Protein AF-A0A7V4ZYX4-F1 (afdb_monomer_lite)

Secondary structure (DSSP, 8-state):
-HHHHHHHHHHHHHHHHHHTT-HHHHHHHHHHHHHHHHHTTTSPPPHHHHHHHHHHHHHHHHHHHTT-HHHHHHHHHHHHHHHHHHHHHHHSS-S--

pLDDT: mean 87.57, std 14.51, range [35.59, 98.69]

Radius of gyration: 14.31 Å; chains: 1; bounding box: 36×24×41 Å

Foldseek 3Di:
DQVVLLVVLLVLQLVVQVVVVDPVSNPVRSVVSVVLVVLCVQVPDDPVNSVVLVVLSVQLVVCVVVVNPVSNVVSVVVSVVVSVVSSVVRVPDDPDD

Structure (mmCIF, N/CA/C/O backbone):
data_AF-A0A7V4ZYX4-F1
#
_entry.id   AF-A0A7V4ZYX4-F1
#
loop_
_atom_site.group_PDB
_atom_site.id
_atom_site.type_symbol
_atom_site.label_atom_id
_atom_site.label_alt_id
_atom_site.label_comp_id
_atom_site.label_asym_id
_atom_site.label_entity_id
_atom_site.label_seq_id
_atom_site.pdbx_PDB_ins_code
_atom_site.Cartn_x
_atom_site.Cartn_y
_atom_site.Cartn_z
_atom_site.occupancy
_atom_site.B_iso_or_equiv
_atom_site.auth_seq_id
_atom_site.auth_comp_id
_atom_site.auth_asym_id
_atom_site.auth_atom_id
_atom_site.pdbx_PDB_model_num
ATOM 1 N N . MET A 1 1 ? -0.684 -9.891 -19.972 1.00 45.50 1 MET A N 1
ATOM 2 C CA . MET A 1 1 ? -1.067 -10.374 -18.620 1.00 45.50 1 MET A CA 1
ATOM 3 C C . MET A 1 1 ? -0.674 -9.441 -17.454 1.00 45.50 1 MET A C 1
ATOM 5 O O . MET A 1 1 ? -1.104 -9.703 -16.340 1.00 45.50 1 MET A O 1
ATOM 9 N N . HIS A 1 2 ? 0.055 -8.329 -17.659 1.00 53.75 2 HIS A N 1
ATOM 10 C CA . HIS A 1 2 ? 0.461 -7.411 -16.568 1.00 53.75 2 HIS A CA 1
ATOM 11 C C . HIS A 1 2 ? -0.671 -6.555 -15.968 1.00 53.75 2 HIS A C 1
ATOM 13 O O . HIS A 1 2 ? -0.664 -6.279 -14.773 1.00 53.75 2 HIS A O 1
ATOM 19 N N . HIS A 1 3 ? -1.671 -6.171 -16.769 1.00 56.28 3 HIS A N 1
ATOM 20 C CA . HIS A 1 3 ? -2.755 -5.284 -16.322 1.00 56.28 3 HIS A CA 1
ATOM 21 C C . HIS A 1 3 ? -3.551 -5.848 -15.133 1.00 56.28 3 HIS A C 1
ATOM 23 O O . HIS A 1 3 ? -3.868 -5.110 -14.208 1.00 56.28 3 HIS A O 1
ATOM 29 N N . VAL A 1 4 ? -3.808 -7.161 -15.113 1.00 60.66 4 VAL A N 1
ATOM 30 C CA . VAL A 1 4 ? -4.632 -7.806 -14.075 1.00 60.66 4 VAL A CA 1
ATOM 31 C C . VAL A 1 4 ? -3.983 -7.717 -12.689 1.00 60.66 4 VAL A C 1
ATOM 33 O O . VAL A 1 4 ? -4.682 -7.481 -11.707 1.00 60.66 4 VAL A O 1
ATOM 36 N N . ARG A 1 5 ? -2.654 -7.873 -12.595 1.00 66.38 5 ARG A N 1
ATOM 37 C CA . ARG A 1 5 ? -1.931 -7.838 -11.309 1.00 66.38 5 ARG A CA 1
ATOM 38 C C . ARG A 1 5 ? -1.911 -6.434 -10.716 1.00 66.38 5 ARG A C 1
ATOM 40 O O . ARG A 1 5 ? -2.220 -6.267 -9.544 1.00 66.38 5 ARG A O 1
ATOM 47 N N . ILE A 1 6 ? -1.670 -5.428 -11.553 1.00 70.81 6 ILE A N 1
ATOM 48 C CA . ILE A 1 6 ? -1.654 -4.026 -11.126 1.00 70.81 6 ILE A CA 1
ATOM 49 C C . ILE A 1 6 ? -3.036 -3.582 -10.618 1.00 70.81 6 ILE A C 1
ATOM 51 O O . ILE A 1 6 ? -3.132 -2.909 -9.595 1.00 70.81 6 ILE A O 1
ATOM 55 N N . THR A 1 7 ? -4.125 -4.008 -11.269 1.00 75.44 7 THR A N 1
ATOM 56 C CA . THR A 1 7 ? -5.485 -3.725 -10.780 1.00 75.44 7 THR A CA 1
ATOM 57 C C . THR A 1 7 ? -5.734 -4.324 -9.393 1.00 75.44 7 THR A C 1
ATOM 59 O O . THR A 1 7 ? -6.389 -3.695 -8.568 1.00 75.44 7 THR A O 1
ATOM 62 N N . LYS A 1 8 ? -5.197 -5.516 -9.097 1.00 81.69 8 LYS A N 1
ATOM 63 C CA . LYS A 1 8 ? -5.346 -6.138 -7.772 1.00 81.69 8 LYS A CA 1
ATOM 64 C C . LYS A 1 8 ? -4.572 -5.393 -6.680 1.00 81.69 8 LYS A C 1
ATOM 66 O O . LYS A 1 8 ? -5.107 -5.248 -5.584 1.00 81.69 8 LYS A O 1
ATOM 71 N N . GLU A 1 9 ? -3.386 -4.864 -6.982 1.00 84.62 9 GLU A N 1
ATOM 72 C CA . GLU A 1 9 ? -2.636 -4.021 -6.037 1.00 84.62 9 GLU A CA 1
ATOM 73 C C . GLU A 1 9 ? -3.406 -2.735 -5.690 1.00 84.62 9 GLU A C 1
ATOM 75 O O . GLU A 1 9 ? -3.502 -2.356 -4.521 1.00 84.62 9 GLU A O 1
ATOM 80 N N . LEU A 1 10 ? -4.029 -2.094 -6.684 1.00 86.94 10 LEU A N 1
ATOM 81 C CA . LEU A 1 10 ? -4.844 -0.894 -6.480 1.00 86.94 10 LEU A CA 1
ATOM 82 C C . LEU A 1 10 ? -6.074 -1.163 -5.597 1.00 86.94 10 LEU A C 1
ATOM 84 O O . LEU A 1 10 ? -6.375 -0.385 -4.688 1.00 86.94 10 LEU A O 1
ATOM 88 N N . GLU A 1 11 ? -6.773 -2.275 -5.830 1.00 91.12 11 GLU A N 1
ATOM 89 C CA . GLU A 1 11 ? -7.955 -2.650 -5.043 1.00 91.12 11 GLU A CA 1
ATOM 90 C C . GLU A 1 11 ? -7.626 -2.961 -3.575 1.00 91.12 11 GLU A C 1
ATOM 92 O O . GLU A 1 11 ? -8.432 -2.669 -2.686 1.00 91.12 11 GLU A O 1
ATOM 97 N N . PHE A 1 12 ? -6.428 -3.479 -3.288 1.00 93.81 12 PHE A N 1
ATOM 98 C CA . PHE A 1 12 ? -5.965 -3.683 -1.914 1.00 93.81 12 PHE A CA 1
ATOM 99 C C . PHE A 1 12 ? -5.872 -2.354 -1.148 1.00 93.81 12 PHE A C 1
ATOM 101 O O . PHE A 1 12 ? -6.488 -2.192 -0.092 1.00 93.81 12 PHE A O 1
ATOM 108 N N . HIS A 1 13 ? -5.196 -1.359 -1.725 1.00 95.44 13 HIS A N 1
ATOM 109 C CA . HIS A 1 13 ? -5.042 -0.034 -1.117 1.00 95.44 13 HIS A CA 1
ATOM 110 C C . HIS A 1 13 ? -6.387 0.690 -0.969 1.00 95.44 13 HIS A C 1
ATOM 112 O O . HIS A 1 13 ? -6.664 1.284 0.075 1.00 95.44 13 HIS A O 1
ATOM 118 N N . ARG A 1 14 ? -7.265 0.590 -1.979 1.00 94.25 14 ARG A N 1
ATOM 119 C CA . ARG A 1 14 ? -8.639 1.123 -1.921 1.00 94.25 14 ARG A CA 1
ATOM 120 C C . ARG A 1 14 ? -9.437 0.509 -0.775 1.00 94.25 14 ARG A C 1
ATOM 122 O O . ARG A 1 14 ? -10.158 1.224 -0.080 1.00 94.25 14 ARG A O 1
ATOM 129 N N . SER A 1 15 ? -9.296 -0.794 -0.555 1.00 95.75 15 SER A N 1
ATOM 130 C CA . SER A 1 15 ? -9.991 -1.499 0.524 1.00 95.75 15 SER A CA 1
ATOM 131 C C . SER A 1 15 ? -9.536 -1.014 1.903 1.00 95.75 15 SER A C 1
ATOM 133 O O . SER A 1 15 ? -10.383 -0.710 2.744 1.00 95.75 15 SER A O 1
ATOM 135 N N . ILE A 1 16 ? -8.226 -0.835 2.114 1.00 96.12 16 ILE A N 1
ATOM 136 C CA . ILE A 1 16 ? -7.686 -0.258 3.359 1.00 96.12 16 ILE A CA 1
ATOM 137 C C . ILE A 1 16 ? -8.190 1.177 3.551 1.00 96.12 16 ILE A C 1
ATOM 139 O O . ILE A 1 16 ? -8.696 1.516 4.619 1.00 96.12 16 ILE A O 1
ATOM 143 N N . ALA A 1 17 ? -8.128 2.013 2.509 1.00 96.44 17 ALA A N 1
ATOM 144 C CA . ALA A 1 17 ? -8.596 3.395 2.576 1.00 96.44 17 ALA A CA 1
ATOM 145 C C . ALA A 1 17 ? -10.075 3.480 2.987 1.00 96.44 17 ALA A C 1
ATOM 147 O O . ALA A 1 17 ? -10.429 4.264 3.867 1.00 96.44 17 ALA A O 1
ATOM 148 N N . ARG A 1 18 ? -10.938 2.626 2.420 1.00 96.81 18 ARG A N 1
ATOM 149 C CA . ARG A 1 18 ? -12.362 2.530 2.790 1.00 96.81 18 ARG A CA 1
ATOM 150 C C . ARG A 1 18 ? -12.570 2.090 4.237 1.00 96.81 18 ARG A C 1
ATOM 152 O O . ARG A 1 18 ? -13.460 2.625 4.896 1.00 96.81 18 ARG A O 1
ATOM 159 N N . ALA A 1 19 ? -11.747 1.174 4.746 1.00 95.75 19 ALA A N 1
ATOM 160 C CA . ALA A 1 19 ? -11.837 0.706 6.128 1.00 95.75 19 ALA A CA 1
ATOM 161 C C . ALA A 1 19 ? -11.560 1.813 7.163 1.00 95.75 19 ALA A C 1
ATOM 163 O O . ALA A 1 19 ? -12.102 1.752 8.264 1.00 95.75 19 ALA A O 1
ATOM 164 N N . THR A 1 20 ? -10.807 2.861 6.803 1.00 95.06 20 THR A N 1
ATOM 165 C CA . THR A 1 20 ? -10.557 4.006 7.702 1.00 95.06 20 THR A CA 1
ATOM 166 C C . THR A 1 20 ? -11.809 4.826 8.021 1.00 95.06 20 THR A C 1
ATOM 168 O O . THR A 1 20 ? -11.796 5.603 8.972 1.00 95.06 20 THR A O 1
ATOM 171 N N . LYS A 1 21 ? -12.873 4.709 7.206 1.00 96.31 21 LYS A N 1
ATOM 172 C CA . LYS A 1 21 ? -14.081 5.555 7.263 1.00 96.31 21 LYS A CA 1
ATOM 173 C C . LYS A 1 21 ? -13.782 7.063 7.243 1.00 96.31 21 LYS A C 1
ATOM 175 O O . LYS A 1 21 ? -14.632 7.863 7.621 1.00 96.31 21 LYS A O 1
ATOM 180 N N . ASN A 1 22 ? -12.600 7.459 6.769 1.00 97.81 22 ASN A N 1
ATOM 181 C CA . ASN A 1 22 ? -12.199 8.850 6.639 1.00 97.81 22 ASN A CA 1
ATOM 182 C C . ASN A 1 22 ? -12.403 9.309 5.180 1.00 97.81 22 ASN A C 1
ATOM 184 O O . ASN A 1 22 ? -11.666 8.860 4.297 1.00 97.81 22 ASN A O 1
ATOM 188 N N . PRO A 1 23 ? -13.362 10.217 4.896 1.00 96.06 23 PRO A N 1
ATOM 189 C CA . PRO A 1 23 ? -13.662 10.661 3.533 1.00 96.06 23 PRO A CA 1
ATOM 190 C C . PRO A 1 23 ? -12.468 11.274 2.791 1.00 96.06 23 PRO A C 1
ATOM 192 O O . PRO A 1 23 ? -12.400 11.180 1.566 1.00 96.06 23 PRO A O 1
ATOM 195 N N . VAL A 1 24 ? -11.520 11.881 3.513 1.00 97.25 24 VAL A N 1
ATOM 196 C CA . VAL A 1 24 ? -10.301 12.457 2.929 1.00 97.25 24 VAL A CA 1
ATOM 197 C C . VAL A 1 24 ? -9.383 11.343 2.430 1.00 97.2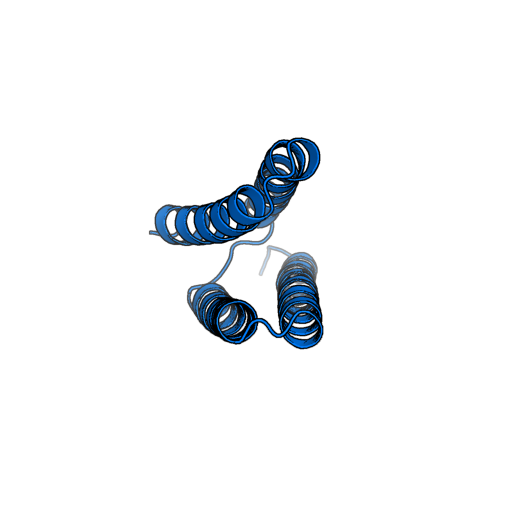5 24 V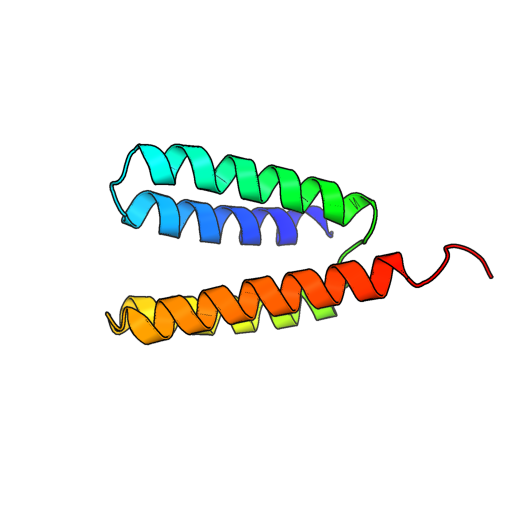AL A C 1
ATOM 199 O O . VAL A 1 24 ? -8.988 11.342 1.265 1.00 97.25 24 VAL A O 1
ATOM 202 N N . ILE A 1 25 ? -9.107 10.344 3.273 1.00 96.50 25 ILE A N 1
ATOM 203 C CA . ILE A 1 25 ? -8.242 9.205 2.926 1.00 96.50 25 ILE A CA 1
ATOM 204 C C . ILE A 1 25 ? -8.839 8.384 1.781 1.00 96.50 25 ILE A C 1
ATOM 206 O O . ILE A 1 25 ? -8.129 8.028 0.840 1.00 96.50 25 ILE A O 1
ATOM 210 N N . ILE A 1 26 ? -10.154 8.155 1.815 1.00 96.69 26 ILE A N 1
ATOM 211 C CA . ILE A 1 26 ? -10.893 7.441 0.765 1.00 96.69 26 ILE A CA 1
ATOM 212 C C . ILE A 1 26 ? -10.714 8.104 -0.607 1.00 96.69 26 ILE A C 1
ATOM 214 O O . ILE A 1 26 ? -10.647 7.399 -1.612 1.00 96.69 26 ILE A O 1
ATOM 218 N N . ARG A 1 27 ? -10.624 9.438 -0.663 1.00 95.69 27 ARG A N 1
ATOM 219 C CA . ARG A 1 27 ? -10.448 10.189 -1.916 1.00 95.69 27 ARG A CA 1
ATOM 220 C C . ARG A 1 27 ? -8.990 10.280 -2.355 1.00 95.69 27 ARG A C 1
ATOM 222 O O . ARG A 1 27 ? -8.719 10.172 -3.545 1.00 95.69 27 ARG A O 1
ATOM 229 N N . ILE A 1 28 ? -8.060 10.480 -1.424 1.00 96.38 28 ILE A N 1
ATOM 230 C CA . ILE A 1 28 ? -6.655 10.762 -1.753 1.00 96.38 28 ILE A CA 1
ATOM 231 C C . ILE A 1 28 ? -5.884 9.495 -2.139 1.00 96.38 28 ILE A C 1
ATOM 233 O O . ILE A 1 28 ? -5.158 9.507 -3.132 1.00 96.38 28 ILE A O 1
ATOM 237 N N . VAL A 1 29 ? -6.041 8.391 -1.400 1.00 93.81 29 VAL A N 1
ATOM 238 C CA . VAL A 1 29 ? -5.247 7.168 -1.632 1.00 93.81 29 VAL A CA 1
ATOM 239 C C . VAL A 1 29 ? -5.388 6.627 -3.064 1.00 93.81 29 VAL A C 1
ATOM 241 O O . VAL A 1 29 ? -4.356 6.353 -3.679 1.00 93.81 29 VAL A O 1
ATOM 244 N N . PRO A 1 30 ? -6.597 6.513 -3.654 1.00 89.75 30 PRO A N 1
ATOM 245 C CA . PRO A 1 30 ? -6.739 6.044 -5.032 1.00 89.75 30 PRO A CA 1
ATOM 246 C C . PRO A 1 30 ? -5.994 6.921 -6.046 1.00 89.75 30 PRO A C 1
ATOM 248 O O . PRO A 1 30 ? -5.367 6.386 -6.956 1.00 89.75 30 PRO A O 1
ATOM 251 N N . LEU A 1 31 ? -6.004 8.245 -5.857 1.00 92.25 31 LEU A N 1
ATOM 252 C CA . LEU A 1 31 ? -5.322 9.190 -6.747 1.00 92.25 31 LEU A CA 1
ATOM 253 C C . LEU A 1 31 ? -3.800 9.016 -6.698 1.00 92.25 31 LEU A C 1
ATOM 255 O O . LEU A 1 31 ? -3.143 9.010 -7.739 1.00 92.25 31 LEU A O 1
ATOM 259 N N . ILE A 1 32 ? -3.238 8.827 -5.498 1.00 91.31 32 ILE A N 1
ATOM 260 C CA . ILE A 1 32 ? -1.803 8.559 -5.324 1.00 91.31 32 ILE A CA 1
ATOM 261 C C . ILE A 1 32 ? -1.431 7.240 -6.010 1.00 91.31 32 ILE A C 1
ATOM 263 O O . ILE A 1 32 ? -0.448 7.183 -6.748 1.00 91.31 32 ILE A O 1
ATOM 267 N N . MET A 1 33 ? -2.224 6.185 -5.808 1.00 88.19 33 MET A N 1
ATOM 268 C CA . MET A 1 33 ? -1.945 4.876 -6.405 1.00 88.19 33 MET A CA 1
ATOM 269 C C . MET A 1 33 ? -2.034 4.905 -7.934 1.00 88.19 33 MET A C 1
ATOM 271 O O . MET A 1 33 ? -1.186 4.325 -8.610 1.00 88.19 33 MET A O 1
ATOM 275 N N . GLU A 1 34 ? -3.001 5.629 -8.498 1.00 86.75 34 GL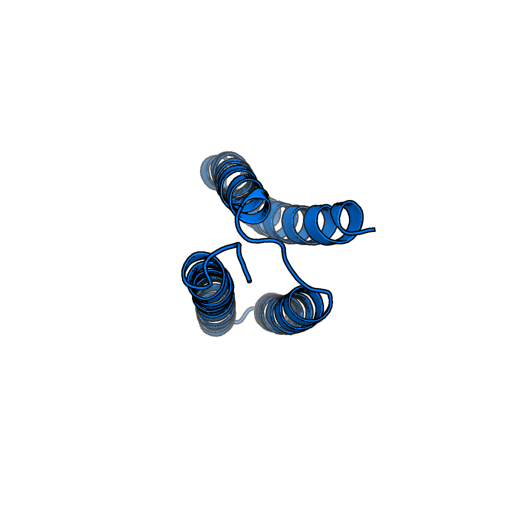U A N 1
ATOM 276 C CA . GLU A 1 34 ? -3.093 5.836 -9.944 1.00 86.75 34 GLU A CA 1
ATOM 277 C C . GLU A 1 34 ? -1.880 6.597 -10.490 1.00 86.75 34 GLU A C 1
ATOM 279 O O . GLU A 1 34 ? -1.363 6.246 -11.552 1.00 86.75 34 GLU A O 1
ATOM 284 N N . ALA A 1 35 ? -1.378 7.607 -9.772 1.00 87.81 35 ALA A N 1
ATOM 285 C CA . ALA A 1 35 ? -0.157 8.312 -10.157 1.00 87.81 35 ALA A CA 1
ATOM 286 C C . ALA A 1 35 ? 1.068 7.379 -10.161 1.00 87.81 35 ALA A C 1
ATOM 288 O O . ALA A 1 35 ? 1.810 7.356 -11.144 1.00 87.81 35 ALA A O 1
ATOM 289 N N . ILE A 1 36 ? 1.233 6.548 -9.127 1.00 85.00 36 ILE A N 1
ATOM 290 C CA . ILE A 1 36 ? 2.314 5.551 -9.038 1.00 85.00 36 ILE A CA 1
ATOM 291 C C . ILE A 1 36 ? 2.210 4.518 -10.168 1.00 85.00 36 ILE A C 1
ATOM 293 O O . ILE A 1 36 ? 3.204 4.196 -10.820 1.00 85.00 36 ILE A O 1
ATOM 297 N N . GLN A 1 37 ? 1.002 4.034 -10.462 1.00 82.94 37 GLN A N 1
ATOM 298 C CA . GLN A 1 37 ? 0.768 3.093 -11.556 1.00 82.94 37 GLN A CA 1
ATOM 299 C C . GLN A 1 37 ? 1.202 3.666 -12.911 1.00 82.94 37 GLN A C 1
ATOM 301 O O . GLN A 1 37 ? 1.731 2.934 -13.751 1.00 82.94 37 GLN A O 1
ATOM 306 N N . LYS A 1 38 ? 1.005 4.970 -13.145 1.00 84.25 38 LYS A N 1
ATOM 307 C CA . LYS A 1 38 ? 1.478 5.620 -14.376 1.00 84.25 38 LYS A CA 1
ATOM 308 C C . LYS A 1 38 ? 3.004 5.557 -14.487 1.00 84.25 38 LYS A C 1
ATOM 310 O O . LYS A 1 38 ? 3.498 5.327 -15.589 1.00 84.25 38 LYS A O 1
ATOM 315 N N . THR A 1 39 ? 3.734 5.667 -13.375 1.00 80.50 39 THR A N 1
ATOM 316 C CA . THR A 1 39 ? 5.201 5.520 -13.337 1.00 80.50 39 THR A CA 1
ATOM 317 C C . THR A 1 39 ? 5.660 4.113 -13.733 1.00 80.50 39 THR A C 1
ATOM 319 O O . THR A 1 39 ? 6.713 3.963 -14.350 1.00 80.50 39 THR A O 1
ATOM 322 N N . TYR A 1 40 ? 4.864 3.073 -13.469 1.00 81.00 40 TYR A N 1
ATOM 323 C CA . TYR A 1 40 ? 5.201 1.700 -13.872 1.00 81.00 40 TYR A CA 1
ATOM 324 C C . TYR A 1 40 ? 5.175 1.472 -15.385 1.00 81.00 40 TYR A C 1
ATOM 326 O O . TYR A 1 40 ? 5.703 0.464 -15.844 1.00 81.00 40 TYR A O 1
ATOM 334 N N . ARG A 1 41 ? 4.609 2.386 -16.186 1.00 78.12 41 ARG A N 1
ATOM 335 C CA . ARG A 1 41 ? 4.741 2.303 -17.651 1.00 78.12 41 ARG A CA 1
ATOM 336 C C . ARG A 1 41 ? 6.177 2.528 -18.115 1.00 78.12 41 ARG A C 1
ATOM 338 O O . ARG A 1 41 ? 6.606 1.886 -19.063 1.00 78.12 41 ARG A O 1
ATOM 345 N N . GLU A 1 42 ? 6.904 3.407 -17.433 1.00 79.75 42 GLU A N 1
ATOM 346 C CA . GLU A 1 42 ? 8.312 3.714 -17.720 1.00 79.75 42 GLU A CA 1
ATOM 347 C C . GLU A 1 42 ? 9.268 2.734 -17.027 1.00 79.75 42 GLU A C 1
ATOM 349 O O . GLU A 1 42 ? 10.398 2.557 -17.463 1.00 79.75 42 GLU A O 1
ATOM 354 N N . ALA A 1 43 ? 8.812 2.085 -15.953 1.00 81.56 43 ALA A N 1
ATOM 355 C CA . ALA A 1 43 ? 9.557 1.070 -15.212 1.00 81.56 43 ALA A CA 1
ATOM 356 C C . ALA A 1 43 ? 8.691 -0.190 -15.004 1.00 81.56 43 ALA A C 1
ATOM 358 O O . ALA A 1 43 ? 8.160 -0.395 -13.903 1.00 81.56 43 ALA A O 1
ATOM 359 N N . PRO A 1 44 ? 8.515 -1.033 -16.044 1.00 84.25 44 PRO A N 1
ATOM 360 C CA . PRO A 1 44 ? 7.607 -2.174 -15.992 1.00 84.25 44 PRO A CA 1
ATOM 361 C C . PRO A 1 44 ? 7.951 -3.162 -14.877 1.00 84.25 44 PRO A C 1
ATOM 363 O O . PRO A 1 44 ? 9.105 -3.565 -14.692 1.00 84.25 44 PRO A O 1
ATOM 366 N N . ARG A 1 45 ? 6.924 -3.594 -14.142 1.00 85.94 45 ARG A N 1
ATOM 367 C CA . ARG A 1 45 ? 7.042 -4.621 -13.101 1.00 85.94 45 ARG A CA 1
ATOM 368 C C . ARG A 1 45 ? 7.187 -6.010 -13.722 1.00 85.94 45 ARG A C 1
ATOM 370 O O . ARG A 1 45 ? 6.445 -6.371 -14.636 1.00 85.94 45 ARG A O 1
ATOM 377 N N . THR A 1 46 ? 8.143 -6.787 -13.229 1.00 89.69 46 THR A N 1
ATOM 378 C CA . THR A 1 46 ? 8.359 -8.188 -13.603 1.00 89.69 46 THR A CA 1
ATOM 379 C C . THR A 1 46 ? 7.391 -9.090 -12.831 1.00 89.69 46 THR A C 1
ATOM 381 O O . THR A 1 46 ? 6.773 -8.663 -11.851 1.00 89.69 46 THR A O 1
ATOM 384 N N . PRO A 1 47 ? 7.237 -10.363 -13.237 1.00 89.75 47 PRO A N 1
ATOM 385 C CA . PRO A 1 47 ? 6.508 -11.338 -12.434 1.00 89.75 47 PRO A CA 1
ATOM 386 C C . PRO A 1 47 ? 7.037 -11.467 -11.001 1.00 89.75 47 PRO A C 1
ATOM 388 O O . PRO A 1 47 ? 6.226 -11.648 -10.096 1.00 89.75 47 PRO A O 1
ATOM 391 N N . GLU A 1 48 ? 8.354 -11.332 -10.823 1.00 91.75 48 GLU A N 1
ATOM 392 C CA . GLU A 1 48 ? 9.036 -11.348 -9.526 1.00 91.75 48 GLU A CA 1
ATOM 393 C C . GLU A 1 48 ? 8.632 -10.148 -8.660 1.00 91.75 48 GLU A C 1
ATOM 395 O O . GLU A 1 48 ? 8.181 -10.339 -7.538 1.00 91.75 48 GLU A O 1
ATOM 400 N N . ASP A 1 49 ? 8.644 -8.926 -9.208 1.00 91.12 49 ASP A N 1
ATOM 401 C CA . ASP A 1 49 ? 8.242 -7.734 -8.444 1.00 91.12 49 ASP A CA 1
ATOM 402 C C . ASP A 1 49 ? 6.808 -7.843 -7.901 1.00 91.12 49 ASP A C 1
ATOM 404 O O . ASP A 1 49 ? 6.503 -7.347 -6.818 1.00 91.12 49 ASP A O 1
ATOM 408 N N . HIS A 1 50 ? 5.907 -8.463 -8.672 1.00 90.81 50 HIS A N 1
ATOM 409 C CA . HIS A 1 50 ? 4.529 -8.699 -8.239 1.00 90.81 50 HIS A CA 1
ATOM 410 C C . HIS A 1 50 ? 4.428 -9.779 -7.159 1.00 90.81 50 HIS A C 1
ATOM 412 O O . HIS A 1 50 ? 3.526 -9.716 -6.327 1.00 90.81 50 HIS A O 1
ATOM 418 N N . ARG A 1 51 ? 5.317 -10.779 -7.179 1.00 93.00 51 ARG A N 1
ATOM 419 C CA . ARG A 1 51 ? 5.387 -11.803 -6.133 1.00 93.00 51 ARG A CA 1
ATOM 420 C C . ARG A 1 51 ? 5.838 -11.175 -4.817 1.00 93.00 51 ARG A C 1
ATOM 422 O O . ARG A 1 51 ? 5.136 -11.313 -3.823 1.00 93.00 51 ARG A O 1
ATOM 429 N N . GLU A 1 52 ? 6.927 -10.411 -4.847 1.00 94.81 52 GLU A N 1
ATOM 430 C CA . GLU A 1 52 ? 7.431 -9.684 -3.677 1.00 94.81 52 GLU A CA 1
ATOM 431 C C . GLU A 1 52 ? 6.381 -8.713 -3.114 1.00 94.81 52 GLU A C 1
ATOM 433 O O . GLU A 1 52 ? 6.125 -8.696 -1.912 1.00 94.81 52 GLU A O 1
ATOM 438 N N . ALA A 1 53 ? 5.714 -7.939 -3.980 1.00 93.69 53 ALA A N 1
ATOM 439 C CA . ALA A 1 53 ? 4.653 -7.023 -3.557 1.00 93.69 53 ALA A CA 1
ATOM 440 C C . ALA A 1 53 ? 3.477 -7.756 -2.889 1.00 93.69 53 ALA A C 1
ATOM 442 O O . ALA A 1 53 ? 2.927 -7.265 -1.904 1.00 93.69 53 ALA A O 1
ATOM 443 N N . LEU A 1 54 ? 3.107 -8.942 -3.385 1.00 94.81 54 LEU A N 1
ATOM 444 C CA . LEU A 1 54 ? 2.048 -9.753 -2.787 1.00 94.81 54 LEU A CA 1
ATOM 445 C C . LEU A 1 54 ? 2.430 -10.257 -1.388 1.00 94.81 54 LEU A C 1
ATOM 447 O O . LEU A 1 54 ? 1.604 -10.205 -0.477 1.00 94.81 54 LEU A O 1
ATOM 451 N N . GLU A 1 55 ? 3.667 -10.715 -1.200 1.00 97.06 55 GLU A N 1
ATOM 452 C CA . GLU A 1 55 ? 4.178 -11.131 0.114 1.00 97.06 55 GLU A CA 1
ATOM 453 C C . GLU A 1 55 ? 4.200 -9.954 1.105 1.00 97.06 55 GLU A C 1
ATOM 455 O O . GLU A 1 55 ? 3.830 -10.092 2.273 1.00 97.06 55 GLU A O 1
ATOM 460 N N . GLU A 1 56 ? 4.578 -8.764 0.636 1.00 98.00 56 GLU A N 1
ATOM 461 C CA . GLU A 1 56 ? 4.523 -7.526 1.418 1.00 98.00 56 GLU A CA 1
ATOM 462 C C . GLU A 1 56 ? 3.074 -7.160 1.808 1.00 98.00 56 GLU A C 1
ATOM 464 O O . GLU A 1 56 ? 2.808 -6.842 2.970 1.00 98.00 56 GLU A O 1
ATOM 469 N N . HIS A 1 57 ? 2.107 -7.273 0.887 1.00 97.44 57 HIS A N 1
ATOM 470 C CA . HIS A 1 57 ? 0.680 -7.042 1.177 1.00 97.44 57 HIS A CA 1
ATOM 471 C C . HIS A 1 57 ? 0.115 -8.028 2.196 1.00 97.44 57 HIS A C 1
ATOM 473 O O . HIS A 1 57 ? -0.689 -7.636 3.044 1.00 97.44 57 HIS A O 1
ATOM 479 N N . GLN A 1 58 ? 0.537 -9.293 2.153 1.00 97.75 58 GLN A N 1
ATOM 480 C CA . GLN A 1 58 ? 0.123 -10.293 3.139 1.00 97.75 58 GLN A CA 1
ATOM 481 C C . GLN A 1 58 ? 0.571 -9.908 4.552 1.00 97.75 58 GLN A C 1
ATOM 483 O O . GLN A 1 58 ? -0.234 -10.006 5.478 1.00 97.75 58 GLN A O 1
ATOM 488 N N . LYS A 1 59 ? 1.795 -9.389 4.718 1.00 98.50 59 LYS A N 1
ATOM 489 C CA . LYS A 1 59 ? 2.293 -8.894 6.015 1.00 98.50 59 LYS A CA 1
ATOM 490 C C . LYS A 1 59 ? 1.448 -7.733 6.540 1.00 98.50 59 LYS A C 1
ATOM 492 O O . LYS A 1 59 ? 1.007 -7.765 7.686 1.00 98.50 59 LYS A O 1
ATOM 497 N N . VAL A 1 60 ? 1.142 -6.755 5.682 1.00 98.44 60 VAL A N 1
ATOM 498 C CA . VAL A 1 60 ? 0.237 -5.642 6.023 1.00 98.44 60 VAL A CA 1
ATOM 499 C C . VAL A 1 60 ? -1.129 -6.168 6.464 1.00 98.44 60 VAL A C 1
ATOM 501 O O . VAL A 1 60 ? -1.653 -5.760 7.500 1.00 98.44 60 VAL A O 1
ATOM 504 N N . LEU A 1 61 ? -1.714 -7.090 5.696 1.00 97.88 61 LEU A N 1
ATOM 505 C CA . LEU A 1 61 ? -3.022 -7.661 6.004 1.00 97.88 61 LEU A CA 1
ATOM 506 C C . LEU A 1 61 ? -3.015 -8.409 7.342 1.00 97.88 61 LEU A C 1
ATOM 508 O O . LEU A 1 61 ? -3.965 -8.276 8.111 1.00 97.88 61 LEU A O 1
ATOM 512 N N . MET A 1 62 ? -1.970 -9.187 7.625 1.00 98.44 62 MET A N 1
ATOM 513 C CA . MET A 1 62 ? -1.831 -9.906 8.893 1.00 98.44 62 MET A CA 1
ATOM 514 C C . MET A 1 62 ? -1.777 -8.942 10.079 1.00 98.44 62 MET A C 1
ATOM 516 O O . MET A 1 62 ? -2.537 -9.125 11.028 1.00 98.44 62 MET A O 1
ATOM 520 N N . ALA A 1 63 ? -0.980 -7.877 9.985 1.00 98.62 63 ALA A N 1
ATOM 521 C CA . ALA A 1 63 ? -0.885 -6.861 11.030 1.00 98.62 63 ALA A CA 1
ATOM 522 C C . ALA A 1 63 ? -2.221 -6.131 11.268 1.00 98.62 63 ALA A C 1
ATOM 524 O O . ALA A 1 63 ? -2.643 -5.947 12.411 1.00 98.62 63 ALA A O 1
ATOM 525 N N . ILE A 1 64 ? -2.947 -5.792 10.192 1.00 97.81 64 ILE A N 1
ATOM 526 C CA . ILE A 1 64 ? -4.294 -5.206 10.286 1.00 97.81 64 ILE A CA 1
ATOM 527 C C . ILE A 1 64 ? -5.264 -6.173 10.980 1.00 97.81 64 ILE A C 1
ATOM 529 O O . ILE A 1 64 ? -6.017 -5.755 11.857 1.00 97.81 64 ILE A O 1
ATOM 533 N N . ARG A 1 65 ? -5.251 -7.465 10.622 1.00 97.69 65 ARG A N 1
ATOM 534 C CA . ARG A 1 65 ? -6.126 -8.483 11.238 1.00 97.69 65 ARG A CA 1
ATOM 535 C C . ARG A 1 65 ? -5.799 -8.726 12.708 1.00 97.69 65 ARG A C 1
ATOM 537 O O . ARG A 1 65 ? -6.705 -9.022 13.478 1.00 97.69 65 ARG A O 1
ATOM 544 N N . ALA A 1 66 ? -4.536 -8.580 13.089 1.00 98.31 66 ALA A N 1
ATOM 545 C CA . ALA A 1 66 ? -4.094 -8.633 14.477 1.00 98.31 66 ALA A CA 1
ATOM 546 C C . ALA A 1 66 ? -4.419 -7.350 15.265 1.00 98.31 66 ALA A C 1
ATOM 548 O O . ALA A 1 66 ? -4.104 -7.277 16.449 1.00 98.31 66 ALA A O 1
ATOM 549 N N . HIS A 1 67 ? -5.027 -6.337 14.631 1.00 97.38 67 HIS A N 1
ATOM 550 C CA . HIS A 1 67 ? -5.255 -5.011 15.213 1.00 97.38 67 HIS A CA 1
ATOM 551 C C . HIS A 1 67 ? -3.968 -4.337 15.728 1.00 97.38 67 HIS A C 1
ATOM 553 O O . HIS A 1 67 ? -4.015 -3.473 16.603 1.00 97.38 67 HIS A O 1
ATOM 559 N N . ASN A 1 68 ? -2.814 -4.694 15.157 1.00 98.44 68 ASN A N 1
ATOM 560 C CA . ASN A 1 68 ? -1.522 -4.131 15.520 1.00 98.44 68 ASN A CA 1
ATOM 561 C C . ASN A 1 68 ? -1.195 -2.941 14.610 1.00 98.44 68 ASN A C 1
ATOM 563 O O . ASN A 1 68 ? -0.661 -3.100 13.510 1.00 98.44 68 ASN A O 1
ATOM 567 N N . GLN A 1 69 ? -1.548 -1.737 15.060 1.00 96.94 69 GLN A N 1
ATOM 568 C CA . GLN A 1 69 ? -1.373 -0.517 14.270 1.00 96.94 69 GLN A CA 1
ATOM 569 C C . GLN A 1 69 ? 0.096 -0.243 13.922 1.00 96.94 69 GLN A 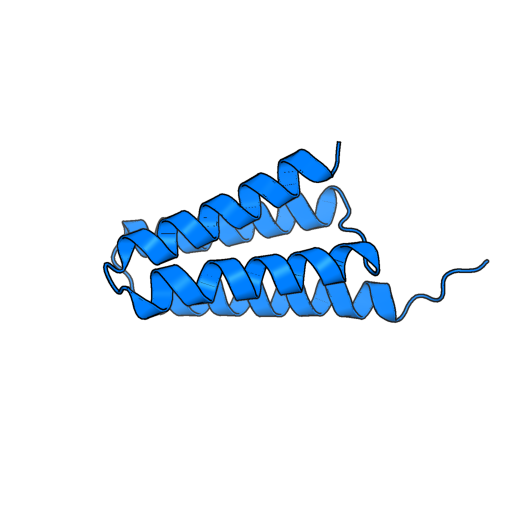C 1
ATOM 571 O O . GLN A 1 69 ? 0.381 0.144 12.789 1.00 96.94 69 GLN A O 1
ATOM 576 N N . GLU A 1 70 ? 1.012 -0.435 14.873 1.00 98.25 70 GLU A N 1
ATOM 577 C CA . GLU A 1 70 ? 2.434 -0.152 14.664 1.00 98.25 70 GLU A CA 1
ATOM 578 C C . GLU A 1 70 ? 3.013 -1.084 13.599 1.00 98.25 70 GLU A C 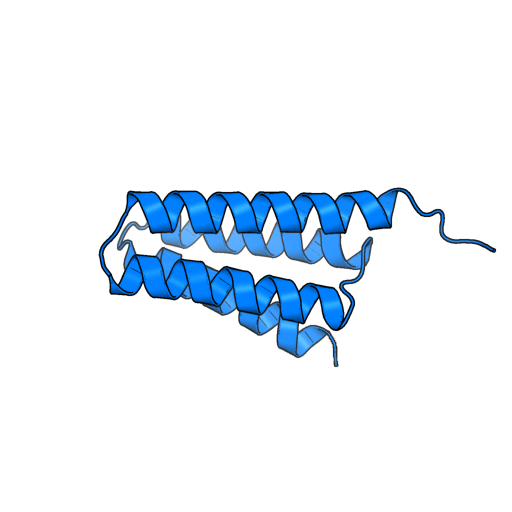1
ATOM 580 O O . GLU A 1 70 ? 3.624 -0.639 12.631 1.00 98.25 70 GLU A O 1
ATOM 585 N N . GLU A 1 71 ? 2.733 -2.382 13.704 1.00 98.44 71 GLU A N 1
ATOM 586 C CA . GLU A 1 71 ? 3.192 -3.359 12.719 1.00 98.44 71 GLU A CA 1
ATOM 587 C C . GLU A 1 71 ? 2.567 -3.123 11.338 1.00 98.44 71 GLU A C 1
ATOM 589 O O . GLU A 1 71 ? 3.258 -3.221 10.324 1.00 98.44 71 GLU A O 1
ATOM 594 N N . ALA A 1 72 ? 1.288 -2.738 11.275 1.00 98.38 72 ALA A N 1
ATOM 595 C CA . ALA A 1 72 ? 0.633 -2.405 10.012 1.00 98.38 72 ALA A CA 1
ATOM 596 C C . ALA A 1 72 ? 1.281 -1.182 9.346 1.00 98.38 72 ALA A C 1
ATOM 598 O O . ALA A 1 72 ? 1.495 -1.177 8.129 1.00 98.38 72 ALA A O 1
ATOM 599 N N . TYR A 1 73 ? 1.629 -0.168 10.143 1.00 97.94 73 TYR A N 1
ATOM 600 C CA . TYR A 1 73 ? 2.353 1.010 9.679 1.00 97.94 73 TYR A CA 1
ATOM 601 C C . TYR A 1 73 ? 3.744 0.642 9.152 1.00 97.94 73 TYR A C 1
ATOM 603 O O . TYR A 1 73 ? 4.067 0.978 8.009 1.00 97.94 73 TYR A O 1
ATOM 611 N N . GLN A 1 74 ? 4.541 -0.097 9.928 1.00 98.69 74 GLN A N 1
ATOM 612 C CA . GLN A 1 74 ? 5.892 -0.494 9.522 1.00 98.69 74 GLN A CA 1
ATOM 613 C C . GLN A 1 74 ? 5.880 -1.386 8.275 1.00 98.69 74 GLN A C 1
ATOM 615 O O . GLN A 1 74 ? 6.659 -1.162 7.348 1.00 98.69 74 GLN A O 1
ATOM 620 N N . ALA A 1 75 ? 4.955 -2.347 8.195 1.00 98.62 75 ALA A N 1
ATOM 621 C CA . ALA A 1 75 ? 4.813 -3.215 7.029 1.00 98.62 75 ALA A CA 1
ATOM 622 C C . ALA A 1 75 ? 4.450 -2.423 5.762 1.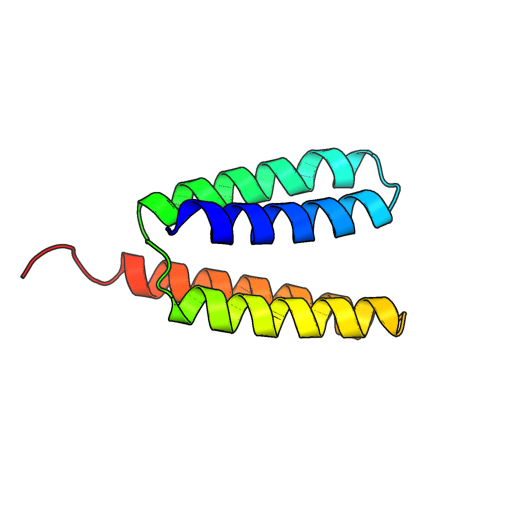00 98.62 75 ALA A C 1
ATOM 624 O O . ALA A 1 75 ? 5.035 -2.654 4.701 1.00 98.62 75 ALA A O 1
ATOM 625 N N . MET A 1 76 ? 3.527 -1.457 5.861 1.00 97.25 76 MET A N 1
ATOM 626 C CA . MET A 1 76 ? 3.153 -0.614 4.722 1.00 97.25 76 MET A CA 1
ATOM 627 C C . MET A 1 76 ? 4.299 0.316 4.311 1.00 97.25 76 MET A C 1
ATOM 629 O O . MET A 1 76 ? 4.581 0.466 3.123 1.00 97.25 76 MET A O 1
ATOM 633 N N . LYS A 1 77 ? 5.002 0.912 5.278 1.00 97.88 77 LYS A N 1
ATOM 634 C CA . LYS A 1 77 ? 6.183 1.741 5.012 1.00 97.88 77 LYS A CA 1
ATOM 635 C C . LYS A 1 77 ? 7.253 0.946 4.262 1.00 97.88 77 LYS A C 1
ATOM 637 O O . LYS A 1 77 ? 7.711 1.393 3.213 1.00 97.88 77 LYS A O 1
ATOM 642 N N . GLN A 1 78 ? 7.568 -0.262 4.731 1.00 98.50 78 GLN A N 1
ATOM 643 C CA . GLN A 1 78 ? 8.535 -1.138 4.072 1.00 98.50 78 GLN A CA 1
ATOM 644 C C . GLN A 1 78 ? 8.090 -1.533 2.654 1.00 98.50 78 GLN A C 1
ATOM 646 O O . GLN A 1 78 ? 8.906 -1.524 1.732 1.00 98.50 78 GLN A O 1
ATOM 651 N N . HIS A 1 79 ? 6.802 -1.838 2.452 1.00 96.75 79 HIS A N 1
ATOM 652 C CA . HIS A 1 79 ? 6.238 -2.113 1.126 1.00 96.75 79 HIS A CA 1
ATOM 653 C C . HIS A 1 79 ? 6.481 -0.951 0.148 1.00 96.75 79 HIS A C 1
ATOM 655 O O . HIS A 1 79 ? 6.947 -1.154 -0.977 1.00 96.75 79 HIS A O 1
ATOM 661 N N . LEU A 1 80 ? 6.206 0.283 0.580 1.00 94.19 80 LEU A N 1
ATOM 662 C CA . LEU A 1 80 ? 6.387 1.480 -0.242 1.00 94.19 80 LEU A CA 1
ATOM 663 C C . LEU A 1 80 ? 7.867 1.756 -0.543 1.00 94.19 80 LEU A C 1
ATOM 665 O O . LEU A 1 80 ? 8.206 2.062 -1.687 1.00 94.19 80 LEU A O 1
ATOM 669 N N . GLU A 1 81 ? 8.756 1.591 0.438 1.00 96.06 81 GLU A N 1
ATOM 670 C CA . GLU A 1 81 ? 10.208 1.731 0.260 1.00 96.06 81 GLU A CA 1
ATOM 671 C C . GLU A 1 81 ? 10.765 0.697 -0.730 1.00 96.06 81 GLU A C 1
ATOM 673 O O . GLU A 1 81 ? 11.507 1.048 -1.653 1.00 96.06 81 GLU A O 1
ATOM 678 N N . ASN A 1 82 ? 10.347 -0.566 -0.615 1.00 95.38 82 ASN A N 1
ATOM 679 C CA . ASN A 1 82 ? 10.728 -1.620 -1.557 1.00 95.38 82 ASN A CA 1
ATOM 680 C C . ASN A 1 82 ? 10.184 -1.331 -2.963 1.00 95.38 82 ASN A C 1
ATOM 682 O O . ASN A 1 82 ? 10.886 -1.487 -3.965 1.00 95.38 82 ASN A O 1
ATOM 686 N N . SER A 1 83 ? 8.940 -0.851 -3.048 1.00 91.88 83 SER A N 1
ATOM 687 C CA . SER A 1 83 ? 8.313 -0.437 -4.302 1.00 91.88 83 SER A CA 1
ATOM 688 C C . SER A 1 83 ? 9.085 0.703 -4.975 1.00 91.88 83 SER A C 1
ATOM 690 O O . SER A 1 83 ? 9.315 0.664 -6.190 1.00 91.88 83 SER A O 1
ATOM 692 N N . LEU A 1 84 ? 9.546 1.687 -4.201 1.00 91.19 84 LEU A N 1
ATOM 693 C CA . LEU A 1 84 ? 10.391 2.768 -4.694 1.00 91.19 84 LEU A CA 1
ATOM 694 C C . LEU A 1 84 ? 11.737 2.231 -5.192 1.00 91.19 84 LEU A C 1
ATOM 696 O O . LEU A 1 84 ? 12.120 2.531 -6.322 1.00 91.19 84 LEU A O 1
ATOM 700 N N . LYS A 1 85 ? 12.413 1.384 -4.407 1.00 92.62 85 LYS A N 1
ATOM 701 C CA . LYS A 1 85 ? 13.697 0.772 -4.783 1.00 92.62 85 LYS A CA 1
ATOM 702 C C . LYS A 1 85 ? 13.601 0.025 -6.115 1.00 92.62 85 LYS A C 1
ATOM 704 O O . LYS A 1 85 ? 14.373 0.318 -7.022 1.00 92.62 85 LYS A O 1
ATOM 709 N N . ARG A 1 86 ? 12.600 -0.852 -6.278 1.00 90.75 86 ARG A N 1
ATOM 710 C CA . ARG A 1 86 ? 12.342 -1.579 -7.539 1.00 90.75 86 ARG A CA 1
ATOM 711 C C . ARG A 1 86 ? 12.143 -0.632 -8.723 1.00 90.75 86 ARG A C 1
ATOM 713 O O . ARG A 1 86 ? 12.626 -0.895 -9.821 1.00 90.75 86 ARG A O 1
ATOM 720 N N . THR A 1 87 ? 11.449 0.482 -8.497 1.00 88.50 87 THR A N 1
ATOM 721 C CA . THR A 1 87 ? 11.192 1.491 -9.533 1.00 88.50 87 THR A CA 1
ATOM 722 C C . THR A 1 87 ? 12.477 2.222 -9.935 1.00 88.50 87 THR A C 1
ATOM 724 O O . THR A 1 87 ? 12.757 2.359 -11.124 1.00 88.50 87 THR A O 1
ATOM 727 N N . LEU A 1 88 ? 13.287 2.655 -8.964 1.00 88.06 88 LEU A N 1
ATOM 728 C CA . LEU A 1 88 ? 14.542 3.372 -9.213 1.00 88.06 88 LEU A CA 1
ATOM 729 C C . LEU A 1 88 ? 15.595 2.490 -9.886 1.00 88.06 88 LEU A C 1
ATOM 731 O O . LEU A 1 88 ? 16.224 2.934 -10.844 1.00 88.06 88 LEU A O 1
ATOM 735 N N . SER A 1 89 ? 15.738 1.236 -9.449 1.00 87.56 89 SER A N 1
ATOM 736 C CA . SER A 1 89 ? 16.673 0.287 -10.062 1.00 87.56 89 SER A CA 1
ATOM 737 C C . SER A 1 89 ? 16.393 0.080 -11.551 1.00 87.56 89 SER A C 1
ATOM 739 O O . SER A 1 89 ? 17.324 -0.074 -12.327 1.00 87.56 89 SER A O 1
ATOM 741 N N . LYS A 1 90 ? 15.126 0.138 -11.975 1.00 81.69 90 LYS A N 1
ATOM 742 C CA . LYS A 1 90 ? 14.736 -0.004 -13.387 1.00 81.69 90 LYS A CA 1
ATOM 743 C C . LYS A 1 90 ? 14.881 1.285 -14.190 1.00 81.69 90 LYS A C 1
ATOM 745 O O . LYS A 1 90 ? 15.153 1.209 -15.379 1.00 81.69 90 LYS A O 1
ATOM 750 N N . LYS A 1 91 ? 14.732 2.455 -13.558 1.00 71.50 91 LYS A N 1
ATOM 751 C CA . LYS A 1 91 ? 14.989 3.753 -14.210 1.00 71.50 91 LYS A CA 1
ATOM 752 C C . LYS A 1 91 ? 16.479 4.014 -14.465 1.00 71.50 91 LYS A C 1
ATOM 754 O O . LYS A 1 91 ? 16.798 4.820 -15.328 1.00 71.50 91 LYS A O 1
ATOM 759 N N . GLN A 1 92 ? 17.375 3.362 -13.720 1.00 60.34 92 GLN A N 1
ATOM 760 C CA . GLN A 1 92 ? 18.831 3.506 -13.866 1.00 60.34 92 GLN A CA 1
ATOM 761 C C . GLN A 1 92 ? 19.446 2.575 -14.920 1.00 60.34 92 GLN A C 1
ATOM 763 O O . GLN A 1 92 ? 20.577 2.811 -15.336 1.00 60.34 92 GLN A O 1
ATOM 768 N N . VAL A 1 93 ? 18.729 1.540 -15.370 1.00 51.97 93 VAL A N 1
ATOM 769 C CA . VAL A 1 93 ? 19.176 0.696 -16.486 1.00 51.97 93 VAL A CA 1
ATOM 770 C C . VAL A 1 93 ? 18.765 1.396 -17.785 1.00 51.97 93 VAL A C 1
ATOM 772 O O . VAL A 1 93 ? 17.563 1.499 -18.042 1.00 51.97 93 VAL A O 1
ATOM 775 N N . PRO A 1 94 ? 19.703 1.916 -18.601 1.00 42.41 94 PRO A N 1
ATOM 776 C CA . PRO A 1 94 ? 19.340 2.528 -19.867 1.00 42.41 94 PRO A CA 1
ATOM 777 C C . PRO A 1 94 ? 18.677 1.476 -20.757 1.00 42.41 94 PRO A C 1
ATOM 779 O O . PRO A 1 94 ? 19.183 0.366 -20.933 1.00 42.41 94 PRO A O 1
ATOM 782 N N . ALA A 1 95 ? 17.535 1.837 -21.338 1.00 50.50 95 ALA A N 1
ATOM 783 C CA . ALA A 1 95 ? 17.029 1.144 -22.506 1.00 50.50 95 ALA A CA 1
ATOM 784 C C . ALA A 1 95 ? 18.056 1.370 -23.622 1.00 50.50 95 ALA A C 1
ATOM 786 O O . ALA A 1 95 ? 18.077 2.458 -24.180 1.00 50.50 95 ALA A O 1
ATOM 787 N N . HIS A 1 96 ? 18.946 0.396 -23.840 1.00 47.00 96 HIS A N 1
ATOM 788 C CA . HIS A 1 96 ? 19.617 0.008 -25.093 1.00 47.00 96 HIS A CA 1
ATOM 789 C C . HIS A 1 96 ? 20.923 -0.750 -24.793 1.00 47.00 96 HIS A C 1
ATOM 791 O O . HIS A 1 96 ? 21.895 -0.204 -24.272 1.00 47.00 96 HIS A O 1
ATOM 797 N N . SER A 1 97 ? 20.933 -2.025 -25.172 1.00 35.59 97 SER A N 1
ATOM 798 C CA . SER A 1 97 ? 22.074 -2.735 -25.756 1.00 35.59 97 SER A CA 1
ATOM 799 C C . SER A 1 97 ? 21.543 -3.465 -26.980 1.00 35.59 97 SER A C 1
ATOM 801 O O . SER A 1 97 ? 20.386 -3.942 -26.888 1.00 35.59 97 SER A O 1
#

Sequence (97 aa):
MHHVRITKELEFHRSIARATKNPVIIRIVPLIMEAIQKTYREAPRTPEDHREALEEHQKVLMAIRAHNQEEAYQAMKQHLENSLKRTLSKKQVPAHS